Protein AF-A0A6B3HJC0-F1 (afdb_monomer_lite)

Foldseek 3Di:
DPDFEKEKAKPPPLLSVLLVVLCVVLVHHYDYCVVVVVQRQYPLPRPQLPDPLSIHMDIDTDPVNLVQQFPDPDPVRNVPGGDVSVVSNVVSSVSSVVVVVPDPSPDDD

Radius of gyration: 14.68 Å; chains: 1; bounding box: 44×27×36 Å

pLDDT: mean 95.88, std 6.49, range [59.28, 98.88]

Sequence (109 aa):
TVPEAVVVGGLNTRFKTLLKAEFDAVGIAWRDGNELPDLAGVNPTNPVNRTMLSKGGQLELTTELRAAMFTNNTRAGRAGSTTAVFDRFTGACRAAITKLEQGTDQVIL

Structure (mmCIF, N/CA/C/O backbone):
data_AF-A0A6B3HJC0-F1
#
_entry.id   AF-A0A6B3HJC0-F1
#
loop_
_atom_site.group_PDB
_atom_site.id
_atom_site.type_symbol
_atom_site.label_atom_id
_atom_site.label_alt_id
_atom_site.label_comp_id
_atom_site.label_asym_id
_atom_site.label_entity_id
_atom_site.label_seq_id
_atom_site.pdbx_PDB_ins_code
_atom_site.Cartn_x
_atom_site.Cartn_y
_atom_site.Cartn_z
_atom_site.occupancy
_atom_site.B_iso_or_equiv
_atom_site.auth_seq_id
_atom_site.auth_comp_id
_atom_site.auth_asym_id
_atom_site.auth_atom_id
_atom_site.pdbx_PDB_model_num
ATOM 1 N N . THR A 1 1 ? -21.546 -7.432 1.730 1.00 59.28 1 THR A N 1
ATOM 2 C CA . THR A 1 1 ? -20.573 -6.454 2.258 1.00 59.28 1 THR A CA 1
ATOM 3 C C . THR A 1 1 ? -19.399 -6.405 1.304 1.00 59.28 1 THR A C 1
ATOM 5 O O . THR A 1 1 ? -19.039 -7.449 0.771 1.00 59.28 1 THR A O 1
ATOM 8 N N . VAL A 1 2 ? -18.865 -5.221 0.999 1.00 69.31 2 VAL A N 1
ATOM 9 C CA . VAL A 1 2 ? -17.617 -5.119 0.223 1.00 69.31 2 VAL A CA 1
ATOM 10 C C . VAL A 1 2 ? -16.481 -5.609 1.140 1.00 69.31 2 VAL A C 1
ATOM 12 O O . VAL A 1 2 ? -16.503 -5.276 2.324 1.00 69.31 2 VAL A O 1
ATOM 15 N N . PRO A 1 3 ? -15.565 -6.480 0.682 1.00 88.81 3 PRO A N 1
ATOM 16 C CA . PRO A 1 3 ? -14.530 -7.046 1.550 1.00 88.81 3 PRO A CA 1
ATOM 17 C C . PRO A 1 3 ? -13.468 -6.004 1.935 1.00 88.81 3 PRO A C 1
ATOM 19 O O . PRO A 1 3 ? -13.171 -5.110 1.147 1.00 88.81 3 PRO A O 1
ATOM 22 N N . GLU A 1 4 ? -12.843 -6.158 3.110 1.00 95.88 4 GLU A N 1
ATOM 23 C CA . GLU A 1 4 ? -11.627 -5.423 3.486 1.00 95.88 4 GLU A CA 1
ATOM 24 C C . GLU A 1 4 ? -10.477 -5.822 2.556 1.00 95.88 4 GLU A C 1
ATOM 26 O O . GLU A 1 4 ? -9.830 -6.847 2.753 1.00 95.88 4 GLU A O 1
ATOM 31 N N . ALA A 1 5 ? -10.245 -5.032 1.512 1.00 97.25 5 ALA A N 1
ATOM 32 C CA . ALA A 1 5 ? -9.236 -5.331 0.506 1.00 97.25 5 ALA A CA 1
ATOM 33 C C . ALA A 1 5 ? -8.512 -4.085 -0.017 1.00 97.25 5 ALA A C 1
ATOM 35 O O . ALA A 1 5 ? -8.991 -2.949 0.119 1.00 97.25 5 ALA A O 1
ATOM 36 N N . VAL A 1 6 ? -7.369 -4.332 -0.660 1.00 98.50 6 VAL A N 1
ATOM 37 C CA . VAL A 1 6 ? -6.580 -3.354 -1.415 1.00 98.50 6 VAL A CA 1
ATOM 38 C C . VAL A 1 6 ? -6.359 -3.820 -2.858 1.00 98.50 6 VAL A C 1
ATOM 40 O O . VAL A 1 6 ? -6.025 -4.975 -3.107 1.00 98.50 6 VAL A O 1
ATOM 43 N N . VAL A 1 7 ? -6.531 -2.933 -3.834 1.00 98.38 7 VAL A N 1
ATOM 44 C CA . VAL A 1 7 ? -6.134 -3.191 -5.227 1.00 98.38 7 VAL A CA 1
ATOM 45 C C . VAL A 1 7 ? -4.695 -2.726 -5.422 1.00 98.38 7 VAL A C 1
ATOM 47 O O . VAL A 1 7 ? -4.359 -1.600 -5.054 1.00 98.38 7 VAL A O 1
ATOM 50 N N . VAL A 1 8 ? -3.850 -3.586 -5.997 1.00 98.69 8 VAL A N 1
ATOM 51 C CA . VAL A 1 8 ? -2.416 -3.320 -6.202 1.00 98.69 8 VAL A CA 1
ATOM 52 C C . VAL A 1 8 ? -2.124 -3.063 -7.681 1.00 98.69 8 VAL A C 1
ATOM 54 O O . VAL A 1 8 ? -2.181 -3.979 -8.504 1.00 98.69 8 VAL A O 1
ATOM 57 N N . GLY A 1 9 ? -1.777 -1.818 -8.010 1.00 98.50 9 GLY A N 1
ATOM 58 C CA . GLY A 1 9 ? -1.532 -1.317 -9.364 1.00 98.50 9 GLY A CA 1
ATOM 59 C C . GLY A 1 9 ? -0.174 -0.623 -9.537 1.00 98.50 9 GLY A C 1
ATOM 60 O O . GLY A 1 9 ? 0.707 -0.718 -8.682 1.00 98.50 9 GLY A O 1
ATOM 61 N N . GLY A 1 10 ? 0.016 0.058 -10.668 1.00 98.25 10 GLY A N 1
ATOM 62 C CA . GLY A 1 10 ? 1.241 0.776 -11.038 1.00 98.25 10 GLY A CA 1
ATOM 63 C C . GLY A 1 10 ? 2.087 0.094 -12.125 1.00 98.25 10 GLY A C 1
ATOM 64 O O . GLY A 1 10 ? 1.909 -1.095 -12.427 1.00 98.25 10 GLY A O 1
ATOM 65 N N . LEU A 1 11 ? 3.017 0.849 -12.725 1.00 97.88 11 LEU A N 1
ATOM 66 C CA . LEU A 1 11 ? 3.955 0.345 -13.744 1.00 97.88 11 LEU A CA 1
ATOM 67 C C . LEU A 1 11 ? 5.170 -0.396 -13.164 1.00 97.88 11 LEU A C 1
ATOM 69 O O . LEU A 1 11 ? 5.862 -1.100 -13.897 1.00 97.88 11 LEU A O 1
ATOM 73 N N . ASN A 1 12 ? 5.447 -0.289 -11.862 1.00 97.62 12 ASN A N 1
ATOM 74 C CA . ASN A 1 12 ? 6.556 -1.017 -11.250 1.00 97.62 12 ASN A CA 1
ATOM 75 C C . ASN A 1 12 ? 6.140 -2.462 -10.927 1.00 97.62 12 ASN A C 1
ATOM 77 O O . ASN A 1 12 ? 5.686 -2.766 -9.824 1.00 97.62 12 ASN A O 1
ATOM 81 N N . THR A 1 13 ? 6.298 -3.366 -11.898 1.00 96.56 13 THR A N 1
ATOM 82 C CA . THR A 1 13 ? 5.925 -4.785 -11.757 1.00 96.56 13 THR A CA 1
ATOM 83 C C . THR A 1 13 ? 6.608 -5.461 -10.570 1.00 96.56 13 THR A C 1
ATOM 85 O O . THR A 1 13 ? 5.944 -6.187 -9.832 1.00 96.56 13 THR A O 1
ATOM 88 N N . ARG A 1 14 ? 7.898 -5.187 -10.329 1.00 97.06 14 ARG A N 1
ATOM 89 C CA . ARG A 1 14 ? 8.623 -5.751 -9.180 1.00 97.06 14 ARG A CA 1
ATOM 90 C C . ARG A 1 14 ? 7.992 -5.305 -7.866 1.00 97.06 14 ARG A C 1
ATOM 92 O O . ARG A 1 14 ? 7.757 -6.142 -6.997 1.00 97.06 14 ARG A O 1
ATOM 99 N N . PHE A 1 15 ? 7.673 -4.019 -7.740 1.00 97.88 15 PHE A N 1
ATOM 100 C CA . PHE A 1 15 ? 7.057 -3.493 -6.528 1.00 97.88 15 PHE A CA 1
ATOM 101 C C . PHE A 1 15 ? 5.656 -4.064 -6.296 1.00 97.88 15 PHE A C 1
ATOM 103 O O . PHE A 1 15 ? 5.354 -4.473 -5.179 1.00 97.88 15 PHE A O 1
ATOM 110 N N . LYS A 1 16 ? 4.832 -4.197 -7.348 1.00 97.94 16 LYS A N 1
ATOM 111 C CA . LYS A 1 16 ? 3.522 -4.865 -7.248 1.00 97.94 16 LYS A CA 1
ATOM 112 C C . LYS A 1 16 ? 3.645 -6.285 -6.703 1.00 97.94 16 LYS A C 1
ATOM 114 O O . LYS A 1 16 ? 2.890 -6.654 -5.812 1.00 97.94 16 LYS A O 1
ATOM 119 N N . THR A 1 17 ? 4.587 -7.071 -7.224 1.00 98.12 17 THR A N 1
ATOM 120 C CA . THR A 1 17 ? 4.818 -8.445 -6.756 1.00 98.12 17 THR A CA 1
ATOM 121 C C . THR A 1 17 ? 5.223 -8.481 -5.285 1.00 98.12 17 THR A C 1
ATOM 123 O O . THR A 1 17 ? 4.695 -9.297 -4.537 1.00 98.12 17 THR A O 1
ATOM 126 N N . LEU A 1 18 ? 6.118 -7.585 -4.858 1.00 98.62 18 LEU A N 1
ATOM 127 C CA . LEU A 1 18 ? 6.544 -7.505 -3.459 1.00 98.62 18 LEU A CA 1
ATOM 128 C C . LEU A 1 18 ? 5.385 -7.106 -2.538 1.00 98.62 18 LEU A C 1
ATOM 130 O O . LEU A 1 18 ? 5.172 -7.764 -1.530 1.00 98.62 18 LEU A O 1
ATOM 134 N N . LEU A 1 19 ? 4.593 -6.096 -2.907 1.00 98.75 19 LEU A N 1
ATOM 135 C CA . LEU A 1 19 ? 3.418 -5.675 -2.134 1.00 98.75 19 LEU A CA 1
ATOM 136 C C . LEU A 1 19 ? 2.424 -6.825 -1.929 1.00 98.75 19 LEU A C 1
ATOM 138 O O . LEU A 1 19 ? 2.012 -7.074 -0.802 1.00 98.75 19 LEU A O 1
ATOM 142 N N . LYS A 1 20 ? 2.083 -7.553 -2.999 1.00 98.75 20 LYS A N 1
ATOM 143 C CA . LYS A 1 20 ? 1.175 -8.713 -2.942 1.00 98.75 20 LYS A CA 1
ATOM 144 C C . LYS A 1 20 ? 1.706 -9.799 -2.003 1.00 98.75 20 LYS A C 1
ATOM 146 O O . LYS A 1 20 ? 0.980 -10.246 -1.125 1.00 98.75 20 LYS A O 1
ATOM 151 N N . ALA A 1 21 ? 2.990 -10.141 -2.127 1.00 98.81 21 ALA A N 1
ATOM 152 C CA . ALA A 1 21 ? 3.628 -11.138 -1.272 1.00 98.81 21 ALA A CA 1
ATOM 153 C C . ALA A 1 21 ? 3.647 -10.729 0.213 1.00 98.81 21 ALA A C 1
ATOM 155 O O . ALA A 1 21 ? 3.373 -11.559 1.078 1.00 98.81 21 ALA A O 1
ATOM 156 N N . GLU A 1 22 ? 3.930 -9.459 0.531 1.00 98.88 22 GLU A N 1
ATOM 157 C CA . GLU A 1 22 ? 3.881 -8.995 1.923 1.00 98.88 22 GLU A CA 1
ATOM 158 C C . GLU A 1 22 ? 2.452 -8.955 2.469 1.00 98.88 22 GLU A C 1
ATOM 160 O O . GLU A 1 22 ? 2.251 -9.259 3.643 1.00 98.88 22 GLU A O 1
ATOM 165 N N . PHE A 1 23 ? 1.455 -8.610 1.647 1.00 98.81 23 PHE A N 1
ATOM 166 C CA . PHE A 1 23 ? 0.051 -8.656 2.056 1.00 98.81 23 PHE A CA 1
ATOM 167 C C . PHE A 1 23 ? -0.420 -10.085 2.335 1.00 98.81 23 PHE A C 1
ATOM 169 O O . PHE A 1 23 ? -1.042 -10.303 3.376 1.00 98.81 23 PHE A O 1
ATOM 176 N N . ASP A 1 24 ? -0.056 -11.055 1.489 1.00 98.69 24 ASP A N 1
ATOM 177 C CA . ASP A 1 24 ? -0.314 -12.479 1.738 1.00 98.69 24 ASP A CA 1
ATOM 178 C C . ASP A 1 24 ? 0.300 -12.931 3.071 1.00 98.69 24 ASP A C 1
ATOM 180 O O . ASP A 1 24 ? -0.370 -13.569 3.884 1.00 98.69 24 ASP A O 1
ATOM 184 N N . ALA A 1 25 ? 1.549 -12.538 3.344 1.00 98.69 25 ALA A N 1
ATOM 185 C CA . ALA A 1 25 ? 2.270 -12.924 4.557 1.00 98.69 25 ALA A CA 1
ATOM 186 C C . ALA A 1 25 ? 1.627 -12.410 5.860 1.00 98.69 25 ALA A C 1
ATOM 188 O O . ALA A 1 25 ? 1.824 -13.013 6.915 1.00 98.69 25 ALA A O 1
ATOM 189 N N . VAL A 1 26 ? 0.859 -11.315 5.806 1.00 98.31 26 VAL A N 1
ATOM 190 C CA . VAL A 1 26 ? 0.178 -10.732 6.980 1.00 98.31 26 VAL A CA 1
ATOM 191 C C . VAL A 1 26 ? -1.348 -10.874 6.941 1.00 98.31 26 VAL A C 1
ATOM 193 O O . VAL A 1 26 ? -2.036 -10.313 7.799 1.00 98.31 26 VAL A O 1
ATOM 196 N N . GLY A 1 27 ? -1.886 -11.603 5.958 1.00 97.94 27 GLY A N 1
ATOM 197 C CA . GLY A 1 27 ? -3.320 -11.848 5.808 1.00 97.94 27 GLY A CA 1
ATOM 198 C C . GLY A 1 27 ? -4.143 -10.616 5.413 1.00 97.94 27 GLY A C 1
ATOM 199 O O . GLY A 1 27 ? -5.303 -10.510 5.808 1.00 97.94 27 GLY A O 1
ATOM 200 N N . ILE A 1 28 ? -3.567 -9.668 4.668 1.00 98.44 28 ILE A N 1
ATOM 201 C CA . ILE A 1 28 ? -4.314 -8.558 4.057 1.00 98.44 28 ILE A CA 1
ATOM 202 C C . ILE A 1 28 ? -4.808 -9.013 2.683 1.00 98.44 28 ILE A C 1
ATOM 204 O O . ILE A 1 28 ? -4.011 -9.330 1.803 1.00 98.44 28 ILE A O 1
ATOM 208 N N . ALA A 1 29 ? -6.125 -9.028 2.479 1.00 98.19 29 ALA A N 1
ATOM 209 C CA . ALA A 1 29 ? -6.688 -9.398 1.187 1.00 98.19 29 ALA A CA 1
ATOM 210 C C . ALA A 1 29 ? -6.349 -8.345 0.122 1.00 98.19 29 ALA A C 1
ATOM 212 O O . ALA A 1 29 ? -6.465 -7.136 0.351 1.00 98.19 29 ALA A O 1
ATOM 213 N N . TRP A 1 30 ? -5.980 -8.805 -1.071 1.00 98.06 30 TRP A N 1
ATOM 214 C CA . TRP A 1 30 ? -5.665 -7.934 -2.195 1.00 98.06 30 TRP A CA 1
ATOM 215 C C . TRP A 1 30 ? -6.301 -8.419 -3.501 1.00 98.06 30 TRP A C 1
ATOM 217 O O . TRP A 1 30 ? -6.729 -9.567 -3.621 1.00 98.06 30 TRP A O 1
ATOM 227 N N . ARG A 1 31 ? -6.384 -7.516 -4.483 1.00 97.31 31 ARG A N 1
ATOM 228 C CA . ARG A 1 31 ? -6.727 -7.826 -5.879 1.00 97.31 31 ARG A CA 1
ATOM 229 C C . ARG A 1 31 ? -5.701 -7.244 -6.835 1.00 97.31 31 ARG A C 1
ATOM 231 O O . ARG A 1 31 ? -5.116 -6.192 -6.564 1.00 97.31 31 ARG A O 1
ATOM 238 N N . ASP A 1 32 ? -5.471 -7.932 -7.947 1.00 97.25 32 ASP A N 1
ATOM 239 C CA . ASP A 1 32 ? -4.571 -7.428 -8.975 1.00 97.25 32 ASP A CA 1
ATOM 240 C C . ASP A 1 32 ? -5.228 -6.252 -9.704 1.00 97.25 32 ASP A C 1
ATOM 242 O O . ASP A 1 32 ? -6.331 -6.377 -10.232 1.00 97.25 32 ASP A O 1
ATOM 246 N N . GLY A 1 33 ? -4.549 -5.106 -9.776 1.00 96.50 33 GLY A N 1
ATOM 247 C CA . GLY A 1 33 ? -5.016 -3.975 -10.574 1.00 96.50 33 GLY A CA 1
ATOM 248 C C . GLY A 1 33 ? -5.179 -4.324 -12.055 1.00 96.50 33 GLY A C 1
ATOM 249 O O . GLY A 1 33 ? -6.014 -3.731 -12.725 1.00 96.50 33 GLY A O 1
ATOM 250 N N . ASN A 1 34 ? -4.459 -5.327 -12.569 1.00 92.75 34 ASN A N 1
ATOM 251 C CA . ASN A 1 34 ? -4.640 -5.799 -13.945 1.00 92.75 34 ASN A CA 1
ATOM 252 C C . ASN A 1 34 ? -6.032 -6.419 -14.198 1.00 92.75 34 ASN A C 1
ATOM 254 O O . ASN A 1 34 ? -6.482 -6.446 -15.340 1.00 92.75 34 ASN A O 1
ATOM 258 N N . GLU A 1 35 ? -6.718 -6.895 -13.155 1.00 95.75 35 GLU A N 1
ATOM 259 C CA . GLU A 1 35 ? -8.094 -7.412 -13.234 1.00 95.75 35 GLU A CA 1
ATOM 260 C C . GLU A 1 35 ? -9.141 -6.286 -13.164 1.00 95.75 35 GLU A C 1
ATOM 262 O O . GLU A 1 35 ? -10.325 -6.517 -13.402 1.00 95.75 35 GLU A O 1
ATOM 267 N N . LEU A 1 36 ? -8.712 -5.065 -12.824 1.00 94.56 36 LEU A N 1
ATOM 268 C CA . LEU A 1 36 ? -9.550 -3.888 -12.602 1.00 94.56 36 LEU A CA 1
ATOM 269 C C . LEU A 1 36 ? -8.936 -2.682 -13.336 1.00 94.56 36 LEU A C 1
ATOM 271 O O . LEU A 1 3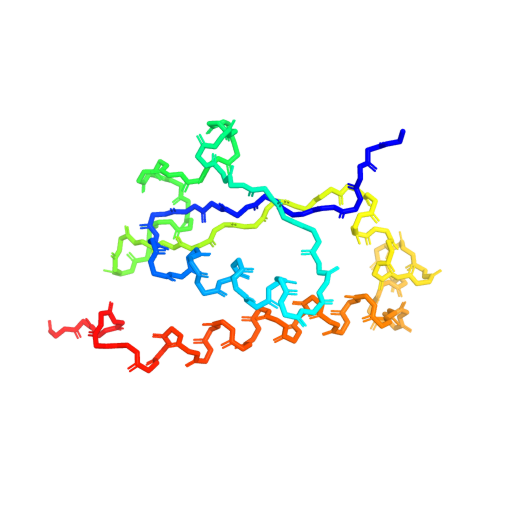6 ? -8.318 -1.834 -12.688 1.00 94.56 36 LEU A O 1
ATOM 275 N N . PRO A 1 37 ? -9.087 -2.583 -14.674 1.00 91.44 37 PRO A N 1
ATOM 276 C CA . PRO A 1 37 ? -8.375 -1.604 -15.503 1.00 91.44 37 PRO A CA 1
ATOM 277 C C . PRO A 1 37 ? -8.46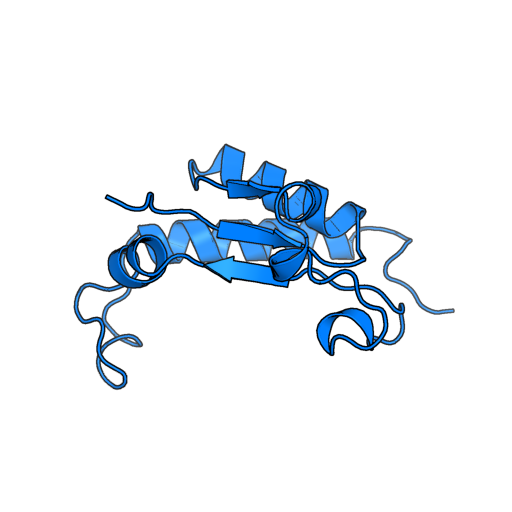1 -0.154 -15.006 1.00 91.44 37 PRO A C 1
ATOM 279 O O . PRO A 1 37 ? -7.459 0.560 -15.025 1.00 91.44 37 PRO A O 1
ATOM 282 N N . ASP A 1 38 ? -9.618 0.250 -14.477 1.00 95.94 38 ASP A N 1
ATOM 283 C CA . ASP A 1 38 ? -9.853 1.600 -13.944 1.00 95.94 38 ASP A CA 1
ATOM 284 C C . ASP A 1 38 ? -9.009 1.917 -12.695 1.00 95.94 38 ASP A C 1
ATOM 286 O O . ASP A 1 38 ? -8.707 3.077 -12.418 1.00 95.94 38 ASP A O 1
ATOM 290 N N . LEU A 1 39 ? -8.587 0.889 -11.952 1.00 95.69 39 LEU A N 1
ATOM 291 C CA . LEU A 1 39 ? -7.776 0.985 -10.733 1.00 95.69 39 LEU A CA 1
ATOM 292 C C . LEU A 1 39 ? -6.338 0.486 -10.943 1.00 95.69 39 LEU A C 1
ATOM 294 O O . LEU A 1 39 ? -5.542 0.449 -10.004 1.00 95.69 39 LEU A O 1
ATOM 298 N N . ALA A 1 40 ? -5.979 0.108 -12.173 1.00 95.81 40 ALA A N 1
ATOM 299 C CA . ALA A 1 40 ? -4.692 -0.504 -12.479 1.00 95.81 40 ALA A CA 1
ATOM 300 C C . ALA A 1 40 ? -3.508 0.452 -12.276 1.00 95.81 40 ALA A C 1
ATOM 302 O O . ALA A 1 40 ? -2.381 -0.002 -12.085 1.00 95.81 40 ALA A O 1
ATOM 303 N N . GLY A 1 41 ? -3.727 1.771 -12.347 1.00 97.25 41 GLY A N 1
ATOM 304 C CA . GLY A 1 41 ? -2.675 2.774 -12.147 1.00 97.25 41 GLY A CA 1
ATOM 305 C C . GLY A 1 41 ? -1.531 2.693 -13.168 1.00 97.25 41 GLY A C 1
ATOM 306 O O . GLY A 1 41 ? -0.418 3.116 -12.873 1.00 97.25 41 GLY A O 1
ATOM 307 N N . VAL A 1 42 ? -1.765 2.119 -14.354 1.00 97.62 42 VAL A N 1
ATOM 308 C CA . VAL A 1 42 ? -0.721 1.843 -15.366 1.00 97.62 42 VAL A CA 1
ATOM 309 C C . VAL A 1 42 ? -0.541 2.947 -16.410 1.00 97.62 42 VAL A C 1
ATOM 311 O O . VAL A 1 42 ? 0.375 2.872 -17.221 1.00 97.62 42 VAL A O 1
ATOM 314 N N . ASN A 1 43 ? -1.388 3.982 -16.421 1.00 97.56 43 ASN A N 1
ATOM 315 C CA . ASN A 1 43 ? -1.223 5.091 -17.361 1.00 97.56 43 ASN A CA 1
ATOM 316 C C . ASN A 1 43 ? 0.119 5.813 -17.088 1.00 97.56 43 ASN A C 1
ATOM 318 O O . ASN A 1 43 ? 0.334 6.234 -15.946 1.00 97.56 43 ASN A O 1
ATOM 322 N N . PRO A 1 44 ? 1.007 6.001 -18.086 1.00 97.81 44 PRO A N 1
ATOM 323 C CA . PRO A 1 44 ? 2.265 6.733 -17.907 1.00 97.81 44 PRO A CA 1
ATOM 324 C C . PRO A 1 44 ? 2.094 8.167 -17.382 1.00 97.81 44 PRO A C 1
ATOM 326 O O . PRO A 1 44 ? 3.002 8.709 -16.758 1.00 97.81 44 PRO A O 1
ATOM 329 N N . THR A 1 45 ? 0.932 8.793 -17.597 1.00 97.94 45 THR A N 1
ATOM 330 C CA . THR A 1 45 ? 0.642 10.145 -17.095 1.00 97.94 45 THR A CA 1
ATOM 331 C C . THR A 1 45 ? 0.087 10.166 -15.670 1.00 97.94 45 THR A C 1
ATOM 333 O O . THR A 1 45 ? 0.008 11.243 -15.071 1.00 97.94 45 THR A O 1
ATOM 336 N N . ASN A 1 46 ? -0.251 9.005 -15.092 1.00 98.06 46 ASN A N 1
ATOM 337 C CA . ASN A 1 46 ? -0.615 8.904 -13.681 1.00 98.06 46 ASN A CA 1
ATOM 338 C C . ASN A 1 46 ? 0.577 9.381 -12.823 1.00 98.06 46 ASN A C 1
ATOM 340 O O . ASN A 1 46 ? 1.693 8.904 -13.047 1.00 98.06 46 ASN A O 1
ATOM 344 N N . PRO A 1 47 ? 0.378 10.289 -11.843 1.00 98.31 47 PRO A N 1
ATOM 345 C CA . PRO A 1 47 ? 1.455 10.816 -11.005 1.00 98.31 47 PRO A CA 1
ATOM 346 C C . PRO A 1 47 ? 2.383 9.756 -10.403 1.00 98.31 47 PRO A C 1
ATOM 348 O O . PRO A 1 47 ? 3.587 9.990 -10.331 1.00 98.31 47 PRO A O 1
ATOM 351 N N . VAL A 1 48 ? 1.865 8.574 -10.047 1.00 97.75 48 VAL A N 1
ATOM 352 C CA . VAL A 1 48 ? 2.678 7.484 -9.479 1.00 97.75 48 VAL A CA 1
ATOM 353 C C . VAL A 1 48 ? 3.756 6.969 -10.441 1.00 97.75 48 VAL A C 1
ATOM 355 O O . VAL A 1 48 ? 4.783 6.465 -10.001 1.00 97.75 48 VAL A O 1
ATOM 358 N N . ASN A 1 49 ? 3.554 7.120 -11.752 1.00 98.31 49 ASN A N 1
ATOM 359 C CA . ASN A 1 49 ? 4.475 6.663 -12.792 1.00 98.31 49 ASN A CA 1
ATOM 360 C C . ASN A 1 49 ? 5.364 7.781 -13.341 1.00 98.31 49 ASN A C 1
ATOM 362 O O . ASN A 1 49 ? 6.207 7.521 -14.189 1.00 98.31 49 ASN A O 1
ATOM 366 N N . ARG A 1 50 ? 5.219 9.015 -12.853 1.00 98.00 50 ARG A N 1
ATOM 367 C CA . ARG A 1 50 ? 6.031 10.169 -13.273 1.00 98.00 50 ARG A CA 1
ATOM 368 C C . ARG A 1 50 ? 7.268 10.360 -12.390 1.00 98.00 50 ARG A C 1
ATOM 370 O O . ARG A 1 50 ? 7.749 11.476 -12.213 1.00 98.00 50 ARG A O 1
ATOM 377 N N . THR A 1 51 ? 7.753 9.267 -11.807 1.00 95.31 51 THR A N 1
ATOM 378 C CA . THR A 1 51 ? 9.017 9.211 -11.067 1.00 95.31 51 THR A CA 1
ATOM 379 C C . THR A 1 51 ? 10.192 9.229 -12.043 1.00 95.31 51 THR A C 1
ATOM 381 O O . THR A 1 51 ? 10.021 8.996 -13.239 1.00 95.31 51 THR A O 1
ATOM 384 N N . MET A 1 52 ? 11.410 9.438 -11.544 1.00 95.31 52 MET A N 1
ATOM 385 C CA . MET A 1 52 ? 12.607 9.400 -12.391 1.00 95.31 52 MET A CA 1
ATOM 386 C C . MET A 1 52 ? 12.817 8.036 -13.084 1.00 95.31 52 MET A C 1
ATOM 388 O O . MET A 1 52 ? 13.410 7.972 -14.154 1.00 95.31 52 MET A O 1
ATOM 392 N N . LEU A 1 53 ? 12.280 6.949 -12.515 1.00 95.25 53 LEU A N 1
ATOM 393 C CA . LEU A 1 53 ? 12.301 5.604 -13.106 1.00 95.25 53 LEU A CA 1
ATOM 394 C C . LEU A 1 53 ? 11.107 5.324 -14.038 1.00 95.25 53 LEU A C 1
ATOM 396 O O . LEU A 1 53 ? 10.974 4.210 -14.540 1.00 95.25 53 LEU A O 1
ATOM 400 N N . SER A 1 54 ? 10.213 6.298 -14.240 1.00 96.75 54 SER A N 1
ATOM 401 C CA . SER A 1 54 ? 8.973 6.166 -15.022 1.00 96.75 54 SER A CA 1
ATOM 402 C C . SER A 1 54 ? 8.062 5.005 -14.583 1.00 96.75 54 SER A C 1
ATOM 404 O O . SER A 1 54 ? 7.311 4.438 -15.379 1.00 96.75 54 SER A O 1
ATOM 406 N N . LYS A 1 55 ? 8.144 4.608 -13.306 1.00 97.19 55 LYS A N 1
ATOM 407 C CA . LYS A 1 55 ? 7.390 3.486 -12.732 1.00 97.19 55 LYS A CA 1
ATOM 408 C C . LYS A 1 55 ? 7.086 3.727 -11.254 1.00 97.19 55 LYS A C 1
ATOM 410 O O . LYS A 1 55 ? 7.947 4.202 -10.512 1.00 97.19 55 LYS A O 1
ATOM 415 N N . GLY A 1 56 ? 5.888 3.348 -10.814 1.00 97.00 56 GLY A N 1
ATOM 416 C CA . GLY A 1 56 ? 5.497 3.358 -9.401 1.00 97.00 56 GLY A CA 1
ATOM 417 C C . GLY A 1 56 ? 4.551 2.220 -9.035 1.00 97.00 56 GLY A C 1
ATOM 418 O O . GLY A 1 56 ? 4.177 1.418 -9.892 1.00 97.00 56 GLY A O 1
ATOM 419 N N . GLY A 1 57 ? 4.190 2.141 -7.752 1.00 97.31 57 GLY A N 1
ATOM 420 C CA . GLY A 1 57 ? 3.160 1.244 -7.223 1.00 97.31 57 GLY A CA 1
ATOM 421 C C . GLY A 1 57 ? 1.975 2.048 -6.689 1.00 97.31 57 GLY A C 1
ATOM 422 O O . GLY A 1 57 ? 2.176 3.011 -5.954 1.00 97.31 57 GLY A O 1
ATOM 423 N N . GLN A 1 58 ? 0.756 1.662 -7.061 1.00 98.50 58 GLN A N 1
ATOM 424 C CA . GLN A 1 58 ? -0.493 2.287 -6.616 1.00 98.50 58 GLN A CA 1
ATOM 425 C C . GLN A 1 58 ? -1.266 1.321 -5.714 1.00 98.50 58 GLN A C 1
ATOM 427 O O . GLN A 1 58 ? -1.322 0.125 -5.997 1.00 98.50 58 GLN A O 1
ATOM 432 N N . LEU A 1 59 ? -1.879 1.845 -4.652 1.00 98.69 59 LEU A N 1
ATOM 433 C CA . LEU A 1 59 ? -2.755 1.099 -3.752 1.00 98.69 59 LEU A CA 1
ATOM 434 C C . LEU A 1 59 ? -4.103 1.814 -3.659 1.00 98.69 59 LEU A C 1
ATOM 436 O O . LEU A 1 59 ? -4.152 2.964 -3.229 1.00 98.69 59 LEU A O 1
ATOM 440 N N . GLU A 1 60 ? -5.184 1.126 -4.019 1.00 98.25 60 GLU A N 1
ATOM 441 C CA . GLU A 1 60 ? -6.559 1.615 -3.843 1.00 98.25 60 GLU A CA 1
ATOM 442 C C . GLU A 1 60 ? -7.254 0.793 -2.756 1.00 98.25 60 GLU A C 1
ATOM 444 O O . GLU A 1 60 ? -7.427 -0.418 -2.895 1.00 98.25 60 GLU A O 1
ATOM 449 N N . LEU A 1 61 ? -7.615 1.432 -1.640 1.00 98.25 61 LEU A N 1
ATOM 450 C CA . LEU A 1 61 ? -8.138 0.747 -0.455 1.00 98.25 61 LEU A CA 1
ATOM 451 C C . LEU A 1 61 ? -9.657 0.899 -0.360 1.00 98.25 61 LEU A C 1
ATOM 453 O O . LEU A 1 61 ? -10.192 2.016 -0.368 1.00 98.25 61 LEU A O 1
ATOM 457 N N . THR A 1 62 ? -10.334 -0.228 -0.149 1.00 97.31 62 THR A N 1
ATOM 458 C CA . THR A 1 62 ? -11.766 -0.269 0.180 1.00 97.31 62 THR A CA 1
ATOM 459 C C . THR A 1 62 ? -12.097 0.590 1.405 1.00 97.31 62 THR A C 1
ATOM 461 O O . THR A 1 62 ? -11.251 0.862 2.266 1.00 97.31 62 THR A O 1
ATOM 464 N N . THR A 1 63 ? -13.347 1.051 1.489 1.00 96.81 63 THR A N 1
ATOM 465 C CA . THR A 1 63 ? -13.821 1.822 2.649 1.00 96.81 63 THR A CA 1
ATOM 466 C C . THR A 1 63 ? -13.738 1.001 3.926 1.00 96.81 63 THR A C 1
ATOM 468 O O . THR A 1 63 ? -13.356 1.533 4.964 1.00 96.81 63 THR A O 1
ATOM 471 N N . GLU A 1 64 ? -14.023 -0.288 3.826 1.00 97.50 64 GLU A N 1
ATOM 472 C CA . GLU A 1 64 ? -14.010 -1.261 4.904 1.00 97.50 64 GLU A CA 1
ATOM 473 C C . GLU A 1 64 ? -12.595 -1.448 5.452 1.00 97.50 64 GLU A C 1
ATOM 475 O O . GLU A 1 64 ? -12.392 -1.265 6.651 1.00 97.50 64 GLU A O 1
ATOM 480 N N . LEU A 1 65 ? -11.593 -1.670 4.587 1.00 98.12 65 LEU A N 1
ATOM 481 C CA . LEU A 1 65 ? -10.199 -1.778 5.030 1.00 98.12 65 LEU A CA 1
ATOM 482 C C . LEU A 1 65 ? -9.726 -0.481 5.706 1.00 98.12 65 LEU A C 1
ATOM 484 O O . LEU A 1 65 ? -9.118 -0.519 6.774 1.00 98.12 65 LEU A O 1
ATOM 488 N N . ARG A 1 66 ? -10.042 0.687 5.126 1.00 97.88 66 ARG A N 1
ATOM 489 C CA . ARG A 1 66 ? -9.705 1.983 5.743 1.00 97.88 66 ARG A CA 1
ATOM 490 C C . ARG A 1 66 ? -10.412 2.194 7.080 1.00 97.88 66 ARG A C 1
ATOM 492 O O . ARG A 1 66 ? -9.838 2.834 7.953 1.00 97.88 66 ARG A O 1
ATOM 499 N N . ALA A 1 67 ? -11.641 1.710 7.248 1.00 97.81 67 ALA A N 1
ATOM 500 C CA . ALA A 1 67 ? -12.376 1.817 8.504 1.00 97.81 67 ALA A CA 1
ATOM 501 C C . ALA A 1 67 ? -11.801 0.893 9.585 1.00 97.81 67 ALA A C 1
ATOM 503 O O . ALA A 1 67 ? -11.629 1.334 10.718 1.00 97.81 67 ALA A O 1
ATOM 504 N N . ALA A 1 68 ? -11.425 -0.336 9.226 1.00 98.06 68 ALA A N 1
ATOM 505 C CA . ALA A 1 68 ? -10.842 -1.315 10.142 1.00 98.06 68 ALA A CA 1
ATOM 506 C C . ALA A 1 68 ? -9.496 -0.866 10.743 1.00 98.06 68 ALA A C 1
ATOM 508 O O . ALA A 1 68 ? -9.102 -1.317 11.820 1.00 98.06 68 ALA A O 1
ATOM 509 N N . MET A 1 69 ? -8.794 0.057 10.079 1.00 98.69 69 MET A N 1
ATOM 510 C CA . MET A 1 69 ? -7.527 0.626 10.545 1.00 98.69 69 MET A CA 1
ATOM 511 C C . MET A 1 69 ? -7.650 1.556 11.759 1.00 98.69 69 MET A C 1
ATOM 513 O O . MET A 1 69 ? -6.620 1.847 12.367 1.00 98.69 69 MET A O 1
ATOM 517 N N . PHE A 1 70 ? -8.850 2.031 12.123 1.00 98.69 70 PHE A N 1
ATOM 518 C CA . PHE A 1 70 ? -9.001 3.050 13.168 1.00 98.69 70 PHE A CA 1
ATOM 519 C C . PHE A 1 70 ? -10.191 2.795 14.097 1.00 98.69 70 PHE A C 1
ATOM 521 O O . PHE A 1 70 ? -11.306 2.580 13.632 1.00 98.69 70 PHE A O 1
ATOM 528 N N . THR A 1 71 ? -9.995 2.932 15.412 1.00 98.56 71 THR A N 1
ATOM 529 C CA . THR A 1 71 ? -11.112 2.942 16.377 1.00 98.56 71 THR A CA 1
ATOM 530 C C . THR A 1 71 ? -11.885 4.265 16.367 1.00 98.56 71 THR A C 1
ATOM 532 O O . THR A 1 71 ? -13.058 4.289 16.729 1.00 98.56 71 THR A O 1
ATOM 535 N N . ASN A 1 72 ? -11.276 5.363 15.897 1.00 98.19 72 ASN A N 1
ATOM 536 C CA . ASN A 1 72 ? -11.938 6.646 15.644 1.00 98.19 72 ASN A CA 1
ATOM 537 C C . ASN A 1 72 ? -11.642 7.130 14.213 1.00 98.19 72 ASN A C 1
ATOM 539 O O . ASN A 1 72 ? -10.713 7.904 13.966 1.00 98.19 72 ASN A O 1
ATOM 543 N N . ASN A 1 73 ? -12.459 6.690 13.249 1.00 97.12 73 ASN A N 1
ATOM 544 C CA . ASN A 1 73 ? -12.281 6.999 11.826 1.00 97.12 73 ASN A CA 1
ATOM 545 C C . ASN A 1 73 ? -12.831 8.384 11.411 1.00 97.12 73 ASN A C 1
ATOM 547 O O . ASN A 1 73 ? -13.592 8.527 10.455 1.00 97.12 73 ASN A O 1
ATOM 551 N N . THR A 1 74 ? -12.416 9.431 12.118 1.00 97.12 74 THR A N 1
ATOM 552 C CA . THR A 1 74 ? -12.643 10.834 11.737 1.00 97.12 74 THR A CA 1
ATOM 553 C C . THR A 1 74 ? -11.332 11.484 11.308 1.00 97.12 74 THR A C 1
ATOM 555 O O . THR A 1 74 ? -10.249 10.992 11.621 1.00 97.12 74 THR A O 1
ATOM 558 N N . ARG A 1 75 ? -11.391 12.624 10.603 1.00 96.12 75 ARG A N 1
ATOM 559 C CA . ARG A 1 75 ? -10.170 13.329 10.169 1.00 96.12 75 ARG A CA 1
ATOM 560 C C . ARG A 1 75 ? -9.220 13.628 11.334 1.00 96.12 75 ARG A C 1
ATOM 562 O O . ARG A 1 75 ? -8.023 13.424 11.183 1.00 96.12 75 ARG A O 1
ATOM 569 N N . ALA A 1 76 ? -9.753 14.092 12.464 1.00 97.69 76 ALA A N 1
ATOM 570 C CA . ALA A 1 76 ? -8.962 14.407 13.652 1.00 97.69 76 ALA A CA 1
ATOM 571 C C . ALA A 1 76 ? -8.606 13.159 14.482 1.00 97.69 76 ALA A C 1
ATOM 573 O O . ALA A 1 76 ? -7.538 13.115 15.082 1.00 97.69 76 ALA A O 1
ATOM 574 N N . GLY A 1 77 ? -9.474 12.143 14.509 1.00 97.94 77 GLY A N 1
ATOM 575 C CA . GLY A 1 77 ? -9.310 10.972 15.372 1.00 97.94 77 GLY A CA 1
ATOM 576 C C . GLY A 1 77 ? -8.288 9.942 14.892 1.00 97.94 77 GLY A C 1
ATOM 577 O O . GLY A 1 77 ? -7.665 9.280 15.722 1.00 97.94 77 GLY A O 1
ATOM 578 N N . ARG A 1 78 ? -8.077 9.801 13.575 1.00 98.44 78 ARG A N 1
ATOM 579 C CA . ARG A 1 78 ? -7.272 8.699 13.012 1.00 98.44 78 ARG A CA 1
ATOM 580 C C . ARG A 1 78 ? -5.838 8.623 13.543 1.00 98.44 78 ARG A C 1
ATOM 582 O O . ARG A 1 78 ? -5.356 7.530 13.811 1.00 98.44 78 ARG A O 1
ATOM 589 N N . ALA A 1 79 ? -5.170 9.763 13.723 1.00 96.62 79 ALA A N 1
ATOM 590 C CA . ALA A 1 79 ? -3.751 9.798 14.088 1.00 96.62 79 ALA A CA 1
ATOM 591 C C . ALA A 1 79 ? -3.442 9.155 15.454 1.00 96.62 79 ALA A C 1
ATOM 593 O O . ALA A 1 79 ? -2.340 8.654 15.646 1.00 96.62 79 ALA A O 1
ATOM 594 N N . GLY A 1 80 ? -4.403 9.153 16.385 1.00 97.31 80 GLY A N 1
ATOM 595 C CA . GLY A 1 80 ? -4.245 8.588 17.731 1.00 97.31 80 GLY A CA 1
ATOM 596 C C . GLY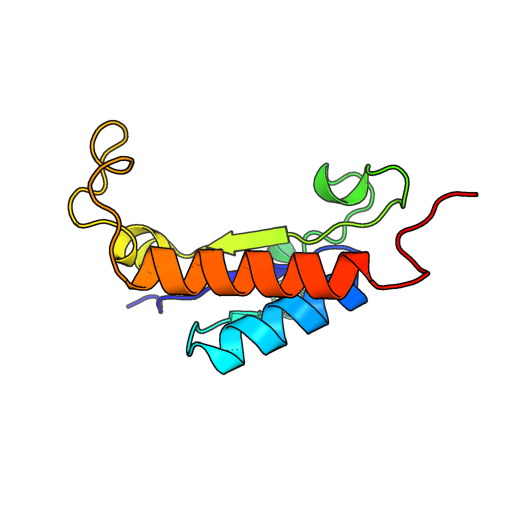 A 1 80 ? -5.063 7.323 17.987 1.00 97.31 80 GLY A C 1
ATOM 597 O O . GLY A 1 80 ? -5.232 6.944 19.140 1.00 97.31 80 GLY A O 1
ATOM 598 N N . SER A 1 81 ? -5.636 6.709 16.949 1.00 98.44 81 SER A N 1
ATOM 599 C CA . SER A 1 81 ? -6.613 5.620 17.102 1.00 98.44 81 SER A CA 1
ATOM 600 C C . SER A 1 81 ? -6.359 4.434 16.174 1.00 98.44 81 SER A C 1
ATOM 602 O O . SER A 1 81 ? -7.292 3.716 15.821 1.00 98.44 81 SER A O 1
ATOM 604 N N . THR A 1 82 ? -5.110 4.225 15.757 1.00 98.69 82 THR A N 1
ATOM 605 C CA . THR A 1 82 ? -4.731 3.106 14.887 1.00 98.69 82 THR A CA 1
ATOM 606 C C . THR A 1 82 ? -5.010 1.755 15.549 1.00 98.69 82 THR A C 1
ATOM 608 O O . THR A 1 82 ? -4.882 1.595 16.762 1.00 98.69 82 THR A O 1
ATOM 611 N N . THR A 1 83 ? -5.399 0.769 14.744 1.00 98.75 83 THR A N 1
ATOM 612 C CA . THR A 1 83 ? -5.590 -0.625 15.169 1.00 98.75 83 THR A CA 1
ATOM 613 C C . THR A 1 83 ? -4.435 -1.505 14.690 1.00 98.75 83 THR A C 1
ATOM 615 O O . THR A 1 83 ? -3.640 -1.112 13.839 1.00 98.75 83 THR A O 1
ATOM 618 N N . ALA A 1 84 ? -4.417 -2.768 15.121 1.00 98.56 84 ALA A N 1
ATOM 619 C CA . ALA A 1 84 ? -3.482 -3.759 14.592 1.00 98.56 84 ALA A CA 1
ATOM 620 C C . ALA A 1 84 ? -3.609 -3.980 13.064 1.00 98.56 84 ALA A C 1
ATOM 622 O O . ALA A 1 84 ? -2.664 -4.453 12.436 1.00 98.56 84 ALA A O 1
ATOM 623 N N . VAL A 1 85 ? -4.756 -3.654 12.446 1.00 98.50 85 VAL A N 1
ATOM 624 C CA . VAL A 1 85 ? -4.926 -3.709 10.978 1.00 98.50 85 VAL A CA 1
ATOM 625 C C . VAL A 1 85 ? -4.042 -2.661 10.299 1.00 98.50 85 VAL A C 1
ATOM 627 O O . VAL A 1 85 ? -3.388 -2.963 9.301 1.00 98.50 85 VAL A O 1
ATOM 630 N N . PHE A 1 86 ? -3.977 -1.451 10.863 1.00 98.75 86 PHE A N 1
ATOM 631 C CA . PHE A 1 86 ? -3.099 -0.384 10.381 1.00 98.75 86 PHE A CA 1
ATOM 632 C C . PHE A 1 86 ? -1.627 -0.794 10.473 1.00 98.75 86 PHE A C 1
ATOM 634 O O . PHE A 1 86 ? -0.870 -0.623 9.513 1.00 98.75 86 PHE A O 1
ATOM 641 N N . ASP A 1 87 ? -1.227 -1.389 11.596 1.00 98.62 87 ASP A N 1
ATOM 642 C CA . ASP A 1 87 ? 0.157 -1.815 11.808 1.00 98.62 87 ASP A CA 1
ATOM 643 C C . ASP A 1 87 ? 0.562 -2.925 10.834 1.00 98.62 87 ASP A C 1
ATOM 645 O O . ASP A 1 87 ? 1.614 -2.825 10.202 1.00 98.62 87 ASP A O 1
ATOM 649 N N . ARG A 1 88 ? -0.297 -3.936 10.624 1.00 98.69 88 ARG A N 1
ATOM 650 C CA . ARG A 1 88 ? -0.049 -4.997 9.631 1.00 98.69 88 ARG A CA 1
ATOM 651 C C . ARG A 1 88 ? 0.073 -4.438 8.218 1.00 98.69 88 ARG A C 1
ATOM 653 O O . ARG A 1 88 ? 1.035 -4.752 7.523 1.00 98.69 88 ARG A O 1
ATOM 660 N N . PHE A 1 89 ? -0.867 -3.589 7.804 1.00 98.81 89 PHE A N 1
ATOM 661 C CA . PHE A 1 89 ? -0.857 -3.002 6.465 1.00 98.81 89 PHE A CA 1
ATOM 662 C C . PHE A 1 89 ? 0.386 -2.138 6.229 1.00 98.81 89 PHE A C 1
ATOM 664 O O . PHE A 1 89 ? 1.099 -2.317 5.244 1.00 98.81 89 PHE A O 1
ATOM 671 N N . THR A 1 90 ? 0.683 -1.209 7.143 1.00 98.81 90 THR A N 1
ATOM 672 C CA . THR A 1 90 ? 1.839 -0.318 6.978 1.00 98.81 90 THR A CA 1
ATOM 673 C C . THR A 1 90 ? 3.163 -1.061 7.134 1.00 98.81 90 THR A C 1
ATOM 675 O O . THR A 1 90 ? 4.121 -0.737 6.434 1.00 98.81 90 THR A O 1
ATOM 678 N N . GLY A 1 91 ? 3.229 -2.073 8.002 1.00 98.88 91 GLY A N 1
ATOM 679 C CA . GLY A 1 91 ? 4.367 -2.981 8.120 1.00 98.88 91 GLY A CA 1
ATOM 680 C C . GLY A 1 91 ? 4.646 -3.729 6.815 1.00 98.88 91 GLY A C 1
ATOM 681 O O . GLY A 1 91 ? 5.777 -3.691 6.336 1.00 98.88 91 GLY A O 1
ATOM 682 N N . ALA A 1 92 ? 3.616 -4.311 6.192 1.00 98.88 92 ALA A N 1
ATOM 683 C CA . ALA A 1 92 ? 3.727 -4.989 4.899 1.00 98.88 92 ALA A CA 1
ATOM 684 C C . ALA A 1 92 ? 4.216 -4.042 3.789 1.00 98.88 92 ALA A C 1
ATOM 686 O O . ALA A 1 92 ? 5.156 -4.361 3.063 1.00 98.88 92 ALA A O 1
ATOM 687 N N . CYS A 1 93 ? 3.658 -2.829 3.707 1.00 98.88 93 CYS A N 1
ATOM 688 C CA . CYS A 1 93 ? 4.123 -1.816 2.755 1.00 98.88 93 CYS A CA 1
ATOM 689 C C . CYS A 1 93 ? 5.601 -1.452 2.969 1.00 98.88 93 CYS A C 1
ATOM 691 O O . CYS A 1 93 ? 6.362 -1.391 2.004 1.00 98.88 93 CYS A O 1
ATOM 693 N N . ARG A 1 94 ? 6.032 -1.236 4.221 1.00 98.88 94 ARG A N 1
ATOM 694 C CA . ARG A 1 94 ? 7.439 -0.930 4.538 1.00 98.88 94 ARG A CA 1
ATOM 695 C C . ARG A 1 94 ? 8.364 -2.090 4.174 1.00 98.88 94 ARG A C 1
ATOM 697 O O . ARG A 1 94 ? 9.399 -1.851 3.564 1.00 98.88 94 ARG A O 1
ATOM 704 N 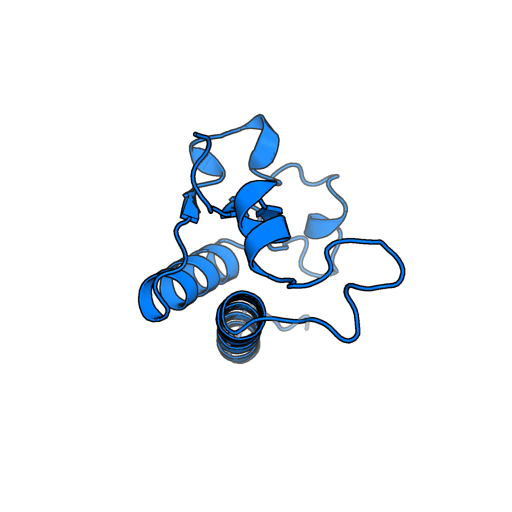N . ALA A 1 95 ? 7.975 -3.329 4.473 1.00 98.81 95 ALA A N 1
ATOM 705 C CA . ALA A 1 95 ? 8.747 -4.513 4.102 1.00 98.81 95 ALA A CA 1
ATOM 706 C C . ALA A 1 95 ? 8.912 -4.638 2.576 1.00 98.81 95 ALA A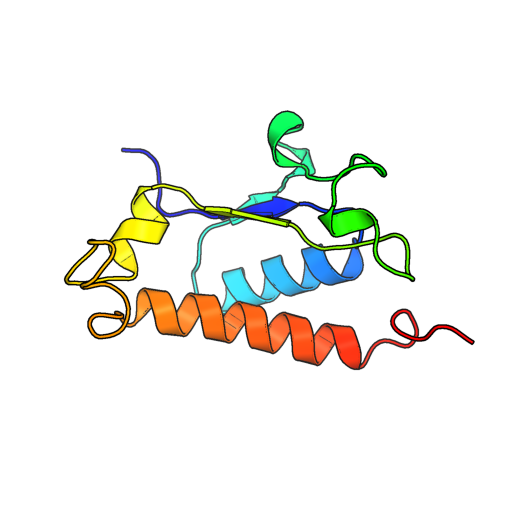 C 1
ATOM 708 O O . ALA A 1 95 ? 10.016 -4.903 2.097 1.00 98.81 95 ALA A O 1
ATOM 709 N N . ALA A 1 96 ? 7.851 -4.375 1.806 1.00 98.69 96 ALA A N 1
ATOM 710 C CA . ALA A 1 96 ? 7.909 -4.369 0.346 1.00 98.69 96 ALA A CA 1
ATOM 711 C C . ALA A 1 96 ? 8.849 -3.275 -0.190 1.00 98.69 96 ALA A C 1
ATOM 713 O O . ALA A 1 96 ? 9.620 -3.544 -1.109 1.00 98.69 96 ALA A O 1
ATOM 714 N N . ILE A 1 97 ? 8.822 -2.071 0.397 1.00 98.25 97 ILE A N 1
ATOM 715 C CA . ILE A 1 97 ? 9.732 -0.965 0.049 1.00 98.25 97 ILE A CA 1
ATOM 716 C C . ILE A 1 97 ? 11.184 -1.355 0.337 1.00 98.25 97 ILE A C 1
ATOM 718 O O . ILE A 1 97 ? 12.015 -1.283 -0.562 1.00 98.25 97 ILE A O 1
ATOM 722 N N . THR A 1 98 ? 11.483 -1.864 1.536 1.00 98.19 98 THR A N 1
ATOM 723 C CA . THR A 1 98 ? 12.839 -2.308 1.893 1.00 98.19 98 THR A CA 1
ATOM 724 C C . THR A 1 98 ? 13.365 -3.370 0.924 1.00 98.19 98 THR A C 1
ATOM 726 O O . THR A 1 98 ? 14.518 -3.306 0.506 1.00 98.19 98 THR A O 1
ATOM 729 N N . LYS A 1 99 ? 12.525 -4.333 0.523 1.00 97.88 99 LYS A N 1
ATOM 730 C CA . LYS A 1 99 ? 12.893 -5.359 -0.469 1.00 97.88 99 LYS A CA 1
ATOM 731 C C . LYS A 1 99 ? 13.064 -4.783 -1.877 1.00 97.88 99 LYS A C 1
ATOM 733 O O . LYS A 1 99 ? 13.879 -5.296 -2.642 1.00 97.88 99 LYS A O 1
ATOM 738 N N . LEU A 1 100 ? 12.290 -3.759 -2.238 1.00 97.00 100 LEU A N 1
ATOM 739 C CA . LEU A 1 100 ? 12.395 -3.088 -3.532 1.00 97.00 100 LEU A CA 1
ATOM 740 C C . LEU A 1 100 ? 13.716 -2.323 -3.641 1.00 97.00 100 LEU A C 1
ATOM 742 O O . LEU A 1 100 ? 14.415 -2.485 -4.632 1.00 97.00 100 LEU A O 1
ATOM 746 N N . GLU A 1 101 ? 14.067 -1.538 -2.622 1.00 94.94 101 GLU A N 1
ATOM 747 C CA . GLU A 1 101 ? 15.253 -0.666 -2.595 1.00 94.94 101 GLU A CA 1
ATOM 748 C C . GLU A 1 101 ? 16.584 -1.433 -2.634 1.00 94.94 101 GLU A C 1
ATOM 750 O O . GLU A 1 101 ? 17.608 -0.880 -3.023 1.00 94.94 101 GLU A O 1
ATOM 755 N N . GLN A 1 102 ? 16.576 -2.724 -2.296 1.00 93.62 102 GLN A N 1
ATOM 756 C CA . GLN A 1 102 ? 17.725 -3.622 -2.470 1.00 93.62 102 GLN A CA 1
ATOM 757 C C . GLN A 1 102 ? 17.927 -4.074 -3.930 1.00 93.62 102 GLN A C 1
ATOM 759 O O . GLN A 1 102 ? 18.938 -4.700 -4.251 1.00 93.62 102 GLN A O 1
ATOM 764 N N . GLY A 1 103 ? 16.961 -3.810 -4.814 1.00 89.94 103 GLY A N 1
ATOM 765 C CA . GLY A 1 103 ? 17.014 -4.165 -6.227 1.00 89.94 103 GLY A CA 1
ATOM 766 C C . GLY A 1 103 ? 17.893 -3.214 -7.037 1.00 89.94 103 GLY A C 1
ATOM 767 O O . GLY A 1 103 ? 17.818 -1.995 -6.904 1.00 89.94 103 GLY A O 1
ATOM 768 N N . THR A 1 104 ? 18.682 -3.766 -7.959 1.00 86.38 104 THR A N 1
ATOM 769 C CA . THR A 1 104 ? 19.520 -2.978 -8.881 1.00 86.38 104 THR A CA 1
ATOM 770 C C . THR A 1 104 ? 18.707 -2.122 -9.856 1.00 86.38 104 THR A C 1
ATOM 772 O O . THR A 1 104 ? 19.233 -1.178 -10.436 1.00 86.38 104 THR A O 1
ATOM 775 N N . ASP A 1 105 ? 17.413 -2.410 -10.015 1.00 85.25 105 ASP A N 1
ATOM 776 C CA . ASP A 1 105 ? 16.484 -1.678 -10.877 1.00 85.25 105 ASP A CA 1
ATOM 777 C C . ASP A 1 105 ? 15.904 -0.402 -10.229 1.00 85.25 105 ASP A C 1
ATOM 779 O O . ASP A 1 105 ? 14.986 0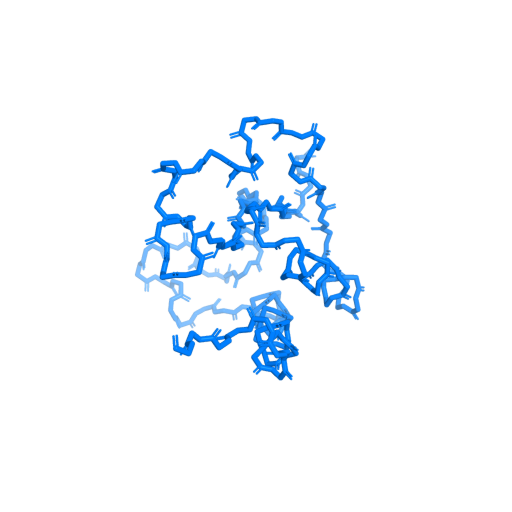.200 -10.802 1.00 85.25 105 ASP A O 1
ATOM 783 N N . GLN A 1 106 ? 16.411 -0.017 -9.049 1.00 88.06 106 GLN A N 1
ATOM 784 C CA . GLN A 1 106 ? 16.071 1.218 -8.327 1.00 88.06 106 GLN A CA 1
ATOM 785 C C . GLN A 1 106 ? 17.114 2.338 -8.475 1.00 88.06 106 GLN A C 1
ATOM 787 O O . GLN A 1 106 ? 16.953 3.406 -7.889 1.00 88.06 106 GLN A O 1
ATOM 792 N N . VAL A 1 107 ? 18.176 2.122 -9.252 1.00 81.00 107 VAL A N 1
ATOM 793 C CA . VAL A 1 107 ? 19.258 3.098 -9.447 1.00 81.00 107 VAL A CA 1
ATOM 794 C C . VAL A 1 107 ? 19.094 3.813 -10.788 1.00 81.00 107 VAL A C 1
ATOM 796 O O . VAL A 1 107 ? 18.740 3.192 -11.790 1.00 81.00 107 VAL A O 1
ATOM 799 N N . ILE A 1 108 ? 19.377 5.117 -10.809 1.00 75.19 108 ILE A N 1
ATOM 800 C CA . ILE A 1 108 ? 19.558 5.903 -12.036 1.00 75.19 108 ILE A CA 1
ATOM 801 C C . ILE A 1 108 ? 21.032 6.269 -12.098 1.00 75.19 108 ILE A C 1
ATOM 803 O O . ILE A 1 108 ? 21.538 6.901 -11.170 1.00 75.19 108 ILE A O 1
ATOM 807 N N . LEU A 1 109 ? 21.704 5.792 -13.144 1.00 63.34 109 LEU A N 1
ATOM 808 C CA . LEU A 1 109 ? 23.114 6.058 -13.427 1.00 63.34 109 LEU A CA 1
ATOM 809 C C . LEU A 1 109 ? 23.255 7.290 -14.321 1.00 63.34 109 LEU A C 1
ATOM 811 O O . LEU A 1 109 ? 22.416 7.433 -15.241 1.00 63.34 109 LEU A O 1
#

Secondary structure (DSSP, 8-state):
---SEEEEESS-HHHHHHHHHHHHHTT-EEEEGGGSGGG----TTSGGG-STTS---EEEE-HHHHHHTBSS-STTTGGG-B-HHHHHHHHHHHHHHHHHHTSGGG---